Protein AF-D7KJP6-F1 (afdb_monomer_lite)

Radius of gyration: 15.61 Å; chains: 1; bounding box: 40×19×49 Å

Secondary structure (DSSP, 8-state):
-HHHHHHHHHHHH--SSSPPHHHHHHHHHHHHHHHHHHHHHHHHHHHHHT-S--HHHHHHHHHHHHHHHHHHHHHHHHHTT-HHHHHTHHHHHHHHHHHS---S--TT-SS-THHHHHHHHHHHHHHHHHHHHHH--

Structure (mmCIF, N/CA/C/O backbone):
data_AF-D7KJP6-F1
#
_entry.id   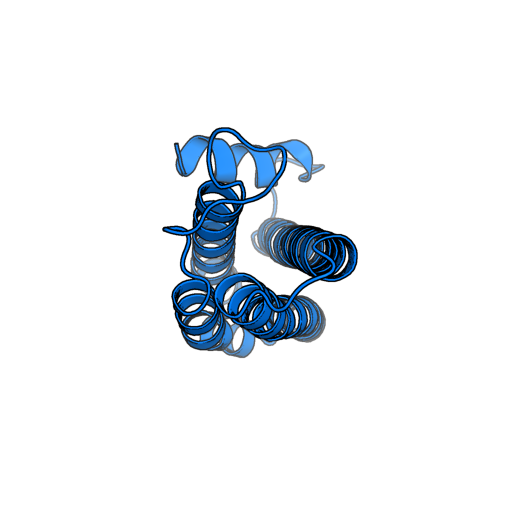AF-D7KJP6-F1
#
loop_
_atom_site.group_PDB
_atom_site.id
_atom_site.type_symbol
_atom_site.label_atom_id
_atom_site.label_alt_id
_atom_site.label_comp_id
_atom_site.label_asym_id
_atom_site.label_entity_id
_atom_site.label_seq_id
_atom_site.pdbx_PDB_ins_code
_atom_site.Cartn_x
_atom_site.Cartn_y
_atom_site.Cartn_z
_atom_site.occupancy
_atom_site.B_iso_or_equiv
_atom_site.auth_seq_id
_atom_site.auth_comp_id
_atom_site.auth_asym_id
_atom_site.auth_atom_id
_atom_site.pdbx_PDB_model_num
ATOM 1 N N . THR A 1 1 ? 12.671 -6.652 10.500 1.00 87.50 1 THR A N 1
ATOM 2 C CA . THR A 1 1 ? 11.625 -7.679 10.671 1.00 87.50 1 THR A CA 1
ATOM 3 C C . THR A 1 1 ? 10.270 -7.017 10.570 1.00 87.50 1 THR A C 1
ATOM 5 O O . THR A 1 1 ? 10.171 -5.814 10.808 1.00 87.50 1 THR A O 1
ATOM 8 N N . ASP A 1 2 ? 9.241 -7.780 10.229 1.00 94.56 2 ASP A N 1
ATOM 9 C CA . ASP A 1 2 ? 7.866 -7.291 10.074 1.00 94.56 2 ASP A CA 1
ATOM 10 C C . ASP A 1 2 ? 7.329 -6.700 11.382 1.00 94.56 2 ASP A C 1
ATOM 12 O O . ASP A 1 2 ? 6.766 -5.609 11.387 1.00 94.56 2 ASP A O 1
ATOM 16 N N . THR A 1 3 ? 7.631 -7.350 12.510 1.00 93.12 3 THR A N 1
ATOM 17 C CA . THR A 1 3 ? 7.287 -6.876 13.858 1.00 93.12 3 THR A CA 1
ATOM 18 C C . THR A 1 3 ? 7.875 -5.503 14.167 1.00 93.12 3 THR A C 1
ATOM 20 O O . THR A 1 3 ? 7.148 -4.614 14.594 1.00 93.12 3 THR A O 1
ATOM 23 N N . LYS A 1 4 ? 9.166 -5.283 13.881 1.00 94.06 4 LYS A N 1
ATOM 24 C CA . LYS A 1 4 ? 9.816 -3.977 14.085 1.00 94.06 4 LYS A CA 1
ATOM 25 C C . LYS A 1 4 ? 9.167 -2.880 13.239 1.00 94.06 4 LYS A C 1
ATOM 27 O O . LYS A 1 4 ? 9.011 -1.765 13.724 1.00 94.06 4 LYS A O 1
ATOM 32 N N . PHE A 1 5 ? 8.786 -3.190 11.997 1.00 95.31 5 PHE A N 1
ATOM 33 C CA . PHE A 1 5 ? 8.088 -2.236 11.135 1.00 95.31 5 PHE A CA 1
ATOM 34 C C . PHE A 1 5 ? 6.706 -1.889 11.708 1.00 95.31 5 PHE A C 1
ATOM 36 O O . PHE A 1 5 ? 6.444 -0.714 11.954 1.00 95.31 5 PHE A O 1
ATOM 43 N N . CYS A 1 6 ? 5.886 -2.894 12.026 1.00 94.38 6 CYS A N 1
ATOM 44 C CA . CYS A 1 6 ? 4.566 -2.719 12.642 1.00 94.38 6 CYS A CA 1
ATOM 45 C C . CYS A 1 6 ? 4.634 -1.888 13.935 1.00 94.38 6 CYS A C 1
ATOM 47 O O . CYS A 1 6 ? 3.955 -0.869 14.062 1.00 94.38 6 CYS A O 1
ATOM 49 N N . SER A 1 7 ? 5.530 -2.246 14.862 1.00 92.81 7 SER A N 1
ATOM 50 C CA . SER A 1 7 ? 5.731 -1.480 16.095 1.00 92.81 7 SER A CA 1
ATOM 51 C C . SER A 1 7 ? 6.144 -0.040 15.811 1.00 92.81 7 SER A C 1
ATOM 53 O O . SER A 1 7 ? 5.670 0.866 16.485 1.00 92.81 7 SER A O 1
ATOM 55 N N . SER A 1 8 ? 6.992 0.200 14.806 1.00 93.81 8 SER A N 1
ATOM 56 C CA . SER A 1 8 ? 7.400 1.561 14.452 1.00 93.81 8 SER A CA 1
ATOM 57 C C . SER A 1 8 ? 6.254 2.403 13.887 1.00 93.81 8 SER A C 1
ATOM 59 O O . SER A 1 8 ? 6.222 3.600 14.148 1.00 93.81 8 SER A O 1
ATOM 61 N N . VAL A 1 9 ? 5.314 1.794 13.158 1.00 94.25 9 VAL A N 1
ATOM 62 C CA . VAL A 1 9 ? 4.114 2.472 12.646 1.00 94.25 9 VAL A CA 1
ATOM 63 C C . VAL A 1 9 ? 3.214 2.895 13.805 1.00 94.25 9 VAL A C 1
ATOM 65 O O . VAL A 1 9 ? 2.765 4.035 13.843 1.00 94.25 9 VAL A O 1
ATOM 68 N N . LEU A 1 10 ? 2.991 2.015 14.782 1.00 92.62 10 LEU A N 1
ATOM 69 C CA . LEU A 1 10 ? 2.102 2.306 15.909 1.00 92.62 10 LEU A CA 1
ATOM 70 C C . LEU A 1 10 ? 2.743 3.252 16.933 1.00 92.62 10 LEU A C 1
ATOM 72 O O . LEU A 1 10 ? 2.177 4.292 17.251 1.00 92.62 10 LEU A O 1
ATOM 76 N N . LEU A 1 11 ? 3.944 2.935 17.424 1.00 88.88 11 LEU A N 1
ATOM 77 C CA . LEU A 1 11 ? 4.581 3.673 18.524 1.00 88.88 11 LEU A CA 1
ATOM 78 C C . LEU A 1 11 ? 4.958 5.111 18.161 1.00 88.88 11 LEU A C 1
ATOM 80 O O . LEU A 1 11 ? 5.037 5.954 19.046 1.00 88.88 11 LEU A O 1
ATOM 84 N N . LYS A 1 12 ? 5.208 5.403 16.879 1.00 87.94 12 LYS A N 1
ATOM 85 C CA . LYS A 1 12 ? 5.528 6.769 16.436 1.00 87.94 12 LYS A CA 1
ATOM 86 C C . LYS A 1 12 ? 4.303 7.671 16.321 1.00 87.94 12 LYS A C 1
ATOM 88 O O . LYS A 1 12 ? 4.470 8.884 16.312 1.00 87.94 12 LYS A O 1
ATOM 93 N N . ASN A 1 13 ? 3.114 7.090 16.169 1.00 87.44 13 ASN A N 1
ATOM 94 C CA . ASN A 1 13 ? 1.913 7.823 15.768 1.00 87.44 13 ASN A CA 1
ATOM 95 C C . ASN A 1 13 ? 0.772 7.730 16.795 1.00 87.44 13 ASN A C 1
ATOM 97 O O . ASN A 1 13 ? -0.211 8.458 16.681 1.00 87.44 13 ASN A O 1
ATOM 101 N N . LEU A 1 14 ? 0.879 6.852 17.798 1.00 90.75 14 LEU A N 1
ATOM 102 C CA . LEU A 1 14 ? -0.041 6.814 18.933 1.00 90.75 14 LEU A CA 1
ATOM 103 C C . LEU A 1 14 ? 0.382 7.836 19.993 1.00 90.75 14 LEU A C 1
ATOM 105 O O . LEU A 1 14 ? 1.490 7.777 20.519 1.00 90.75 14 LEU A O 1
ATOM 109 N N . ASN A 1 15 ? -0.533 8.745 20.331 1.00 80.25 15 ASN A N 1
ATOM 110 C CA . ASN A 1 15 ? -0.285 9.824 21.294 1.00 80.25 15 ASN A CA 1
ATOM 111 C C . ASN A 1 15 ? -0.579 9.425 22.750 1.00 80.25 15 ASN A C 1
ATOM 113 O O . ASN A 1 15 ? -0.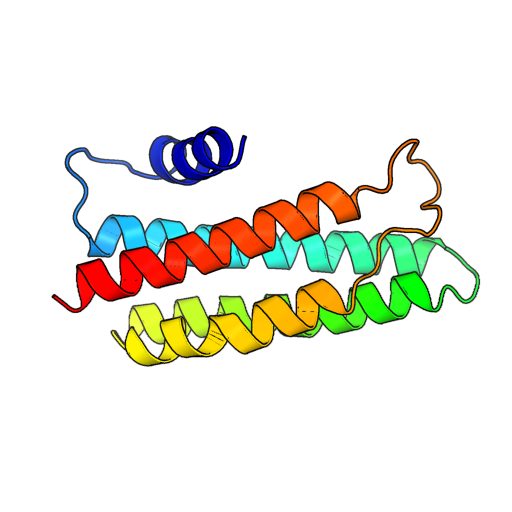187 10.134 23.674 1.00 80.25 15 ASN A O 1
ATOM 117 N N . THR A 1 16 ? -1.290 8.318 22.969 1.00 79.00 16 THR A N 1
ATOM 118 C CA . THR A 1 16 ? -1.730 7.857 24.291 1.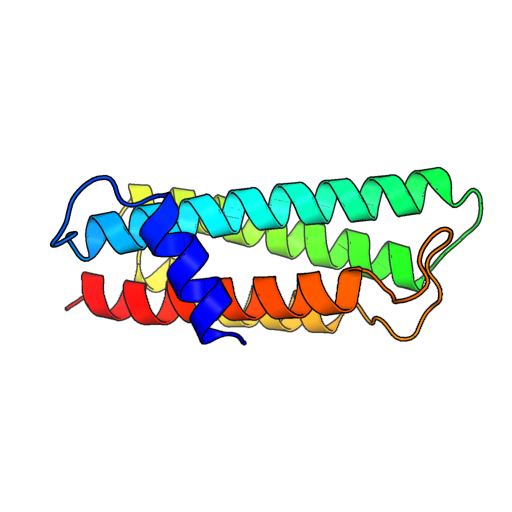00 79.00 16 THR A CA 1
ATOM 119 C C . THR A 1 16 ? -1.621 6.339 24.403 1.00 79.00 16 THR A C 1
ATOM 121 O O . THR A 1 16 ? -1.836 5.609 23.434 1.00 79.00 16 THR A O 1
ATOM 124 N N . LEU A 1 17 ? -1.281 5.856 25.602 1.00 82.69 17 LEU A N 1
ATOM 125 C CA . LEU A 1 17 ? -1.263 4.436 25.948 1.00 82.69 17 LEU A CA 1
ATOM 126 C C . LEU A 1 17 ? -2.023 4.220 27.271 1.00 82.69 17 LEU A C 1
ATOM 128 O O . LEU A 1 17 ? -1.761 4.957 28.223 1.00 82.69 17 LEU A O 1
ATOM 132 N N . PRO A 1 18 ? -2.929 3.224 27.360 1.00 84.38 18 PRO A N 1
ATOM 133 C CA . PRO A 1 18 ? -3.326 2.302 26.293 1.00 84.38 18 PRO A CA 1
ATOM 134 C C . PRO A 1 18 ? -4.189 2.997 25.226 1.00 84.38 18 PRO A C 1
ATOM 136 O O . PRO A 1 18 ? -5.089 3.769 25.544 1.00 84.38 18 PRO A O 1
ATOM 139 N N . ALA A 1 19 ? -3.904 2.719 23.954 1.00 89.25 19 ALA A N 1
ATOM 140 C CA . ALA A 1 19 ? -4.685 3.228 22.829 1.00 89.25 19 ALA A CA 1
ATOM 141 C C . ALA A 1 19 ? -5.955 2.390 22.634 1.00 89.25 19 ALA A C 1
ATOM 143 O O . ALA A 1 19 ? -5.920 1.169 22.808 1.00 89.25 19 ALA A O 1
ATOM 144 N N . SER A 1 20 ? -7.067 3.013 22.232 1.00 93.50 20 SER A N 1
ATOM 145 C CA . SER A 1 20 ? -8.265 2.250 21.869 1.00 93.50 20 SER A CA 1
ATOM 146 C C . SER A 1 20 ? -8.054 1.506 20.545 1.00 93.50 20 SER A C 1
ATOM 148 O O . SER A 1 20 ? -7.267 1.932 19.696 1.00 93.50 20 SER A O 1
ATOM 150 N N . ASN A 1 21 ? -8.813 0.430 20.302 1.00 94.19 21 ASN A N 1
ATOM 151 C CA . ASN A 1 21 ? -8.772 -0.263 19.007 1.00 94.19 21 ASN A CA 1
ATOM 152 C C . ASN A 1 21 ? -9.080 0.701 17.843 1.00 94.19 21 ASN A C 1
ATOM 154 O O . ASN A 1 21 ? -8.505 0.567 16.765 1.00 94.19 21 ASN A O 1
ATOM 158 N N . LYS A 1 22 ? -9.944 1.707 18.063 1.00 94.44 22 LYS A N 1
ATOM 159 C CA . LYS A 1 22 ? -10.247 2.749 17.070 1.00 94.44 22 LYS A CA 1
ATOM 160 C C . LYS A 1 22 ? -9.047 3.653 16.792 1.00 94.44 22 LYS A C 1
ATOM 162 O O . LYS A 1 22 ? -8.824 3.980 15.630 1.00 94.44 22 LYS A O 1
ATOM 167 N N . ASP A 1 23 ? -8.266 4.011 17.809 1.00 95.00 23 ASP A N 1
ATOM 168 C CA . ASP A 1 23 ? -7.048 4.815 17.635 1.00 95.00 23 ASP A CA 1
ATOM 169 C C . ASP A 1 23 ? -5.980 4.033 16.868 1.00 95.00 23 ASP A C 1
ATOM 171 O O . ASP A 1 23 ? -5.390 4.549 15.918 1.00 95.00 23 ASP A O 1
ATOM 175 N N . ILE A 1 24 ? -5.789 2.756 17.219 1.00 95.50 24 ILE A N 1
ATOM 176 C CA . ILE A 1 24 ? -4.883 1.846 16.503 1.00 95.50 24 ILE A CA 1
ATOM 177 C C . ILE A 1 24 ? -5.322 1.721 15.039 1.00 95.50 24 ILE A C 1
ATOM 179 O O . ILE A 1 24 ? -4.486 1.784 14.134 1.00 95.50 24 ILE A O 1
ATOM 183 N N . MET A 1 25 ? -6.628 1.592 14.787 1.00 95.62 25 MET A N 1
ATOM 184 C CA . MET A 1 25 ? -7.165 1.504 13.431 1.00 95.62 25 MET A CA 1
ATOM 185 C C . MET A 1 25 ? -6.933 2.789 12.645 1.00 95.62 25 MET A C 1
ATOM 187 O O . MET A 1 25 ? -6.467 2.720 11.513 1.00 95.62 25 MET A O 1
ATOM 191 N N . ASN A 1 26 ? -7.202 3.948 13.254 1.00 95.94 26 ASN A N 1
ATOM 192 C CA . ASN A 1 26 ? -6.998 5.256 12.639 1.00 95.94 26 ASN A CA 1
ATOM 193 C C . ASN A 1 26 ? -5.540 5.457 12.205 1.00 95.94 26 ASN A C 1
ATOM 195 O O . ASN A 1 26 ? -5.281 5.849 11.067 1.00 95.94 26 ASN A O 1
ATOM 199 N N . VAL A 1 27 ? -4.590 5.144 13.094 1.00 96.50 27 VAL A N 1
ATOM 200 C CA . VAL A 1 27 ? -3.156 5.191 12.778 1.00 96.50 27 VAL A CA 1
ATOM 201 C C . VAL A 1 27 ? -2.835 4.240 11.634 1.00 96.50 27 VAL A C 1
ATOM 203 O O . VAL A 1 27 ? -2.178 4.637 10.678 1.00 96.50 27 VAL A O 1
ATOM 206 N N . THR A 1 28 ? -3.328 3.003 11.699 1.00 96.69 28 THR A N 1
ATOM 207 C CA . THR A 1 28 ? -3.013 1.980 10.699 1.00 96.69 28 THR A CA 1
ATOM 208 C C . THR A 1 28 ? -3.477 2.391 9.298 1.00 96.69 28 THR A C 1
ATOM 210 O O . THR A 1 28 ? -2.662 2.373 8.379 1.00 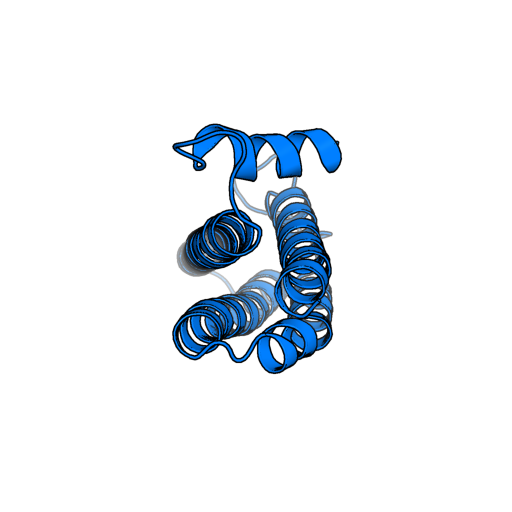96.69 28 THR A O 1
ATOM 213 N N . VAL A 1 29 ? -4.734 2.832 9.133 1.00 97.44 29 VAL A N 1
ATOM 214 C CA . VAL A 1 29 ? -5.259 3.238 7.811 1.00 97.44 29 VAL A CA 1
ATOM 215 C C . VAL A 1 29 ? -4.613 4.520 7.287 1.00 97.44 29 VAL A C 1
ATOM 217 O O . VAL A 1 29 ? -4.347 4.634 6.092 1.00 97.44 29 VAL A O 1
ATOM 220 N N . SER A 1 30 ? -4.312 5.477 8.171 1.00 97.44 30 SER A N 1
ATOM 221 C CA . SER A 1 30 ? -3.675 6.743 7.779 1.00 97.44 30 SER A CA 1
ATOM 222 C C . SER A 1 30 ? -2.234 6.519 7.318 1.00 97.44 30 SER A C 1
ATOM 224 O O . SER A 1 30 ? -1.781 7.091 6.326 1.00 97.44 30 SER A O 1
ATOM 226 N N . GLU A 1 31 ? -1.505 5.650 8.016 1.00 97.75 31 GLU A N 1
ATOM 227 C CA . GLU A 1 31 ? -0.132 5.302 7.662 1.00 97.75 31 GLU A CA 1
ATOM 228 C C . GLU A 1 31 ? -0.068 4.443 6.398 1.00 97.75 31 GLU A C 1
ATOM 230 O O . GLU A 1 31 ? 0.822 4.651 5.571 1.00 97.75 31 GLU A O 1
ATOM 235 N N . ALA A 1 32 ? -1.035 3.541 6.199 1.00 97.75 32 ALA A N 1
ATOM 236 C CA . ALA A 1 32 ? -1.187 2.782 4.964 1.00 97.75 32 ALA A CA 1
ATOM 237 C C . ALA A 1 32 ? -1.415 3.696 3.751 1.00 97.75 32 ALA A C 1
ATOM 239 O O . ALA A 1 32 ? -0.685 3.595 2.759 1.00 97.75 32 ALA A O 1
ATOM 240 N N . GLU A 1 33 ? -2.353 4.644 3.854 1.00 98.38 33 GLU A N 1
ATOM 241 C CA . GLU A 1 33 ? -2.610 5.643 2.813 1.00 98.38 33 GLU A CA 1
ATOM 242 C C . GLU A 1 33 ? -1.353 6.462 2.504 1.00 98.38 33 GLU A C 1
ATOM 244 O O . GLU A 1 33 ? -0.913 6.521 1.352 1.00 98.38 33 GLU A O 1
ATOM 249 N N . ARG A 1 34 ? -0.719 7.041 3.532 1.00 98.19 34 ARG A N 1
ATOM 250 C CA . ARG A 1 34 ? 0.495 7.851 3.366 1.00 98.19 34 ARG A CA 1
ATOM 251 C C . ARG A 1 34 ? 1.615 7.062 2.690 1.00 98.19 34 ARG A C 1
ATOM 253 O O . ARG A 1 34 ? 2.301 7.582 1.805 1.00 98.19 34 ARG A O 1
ATOM 260 N N . PHE A 1 35 ? 1.810 5.813 3.103 1.00 98.38 35 PHE A N 1
ATOM 261 C CA . PHE A 1 35 ? 2.842 4.944 2.556 1.00 98.38 35 PHE A CA 1
ATOM 262 C C . PHE A 1 35 ? 2.599 4.609 1.080 1.00 98.38 35 PHE A C 1
ATOM 264 O O . PHE A 1 35 ? 3.533 4.664 0.270 1.00 98.38 35 PHE A O 1
ATOM 271 N N . ALA A 1 36 ? 1.358 4.285 0.709 1.00 98.06 36 ALA A N 1
ATOM 272 C CA . ALA A 1 36 ? 1.024 3.999 -0.681 1.00 98.06 36 ALA A CA 1
ATOM 273 C C . ALA A 1 36 ? 1.098 5.239 -1.565 1.00 98.06 36 ALA A C 1
ATOM 275 O O . ALA A 1 36 ? 1.651 5.137 -2.656 1.00 98.06 36 ALA A O 1
ATOM 276 N N . ALA A 1 37 ? 0.654 6.403 -1.087 1.00 98.44 37 ALA A N 1
ATOM 277 C CA . ALA A 1 37 ? 0.793 7.658 -1.820 1.00 98.44 37 ALA A CA 1
ATOM 278 C C . ALA A 1 37 ? 2.270 7.975 -2.097 1.00 98.44 37 ALA A C 1
ATOM 280 O O . ALA A 1 37 ? 2.646 8.274 -3.233 1.00 98.44 37 ALA A O 1
ATOM 281 N N . ASN A 1 38 ? 3.136 7.825 -1.086 1.00 98.50 38 ASN A N 1
ATOM 282 C CA . ASN A 1 38 ? 4.578 8.005 -1.252 1.00 98.50 38 ASN A CA 1
ATOM 283 C C . ASN A 1 38 ? 5.177 7.004 -2.249 1.00 98.50 38 ASN A C 1
ATOM 285 O O . ASN A 1 38 ? 5.987 7.383 -3.093 1.00 98.50 38 ASN A O 1
ATOM 289 N N . THR A 1 39 ? 4.786 5.733 -2.160 1.00 98.31 39 THR A N 1
ATOM 290 C CA . THR A 1 39 ? 5.312 4.691 -3.047 1.00 98.31 39 THR A CA 1
ATOM 291 C C . THR A 1 39 ? 4.833 4.871 -4.486 1.00 98.31 39 THR A C 1
ATOM 293 O O . THR A 1 39 ? 5.640 4.780 -5.408 1.00 98.31 39 THR A O 1
ATOM 296 N N . TYR A 1 40 ? 3.560 5.203 -4.690 1.00 98.31 40 TYR A N 1
ATOM 297 C CA . TYR A 1 40 ? 3.008 5.504 -6.007 1.00 98.31 40 TYR A CA 1
ATOM 298 C C . TYR A 1 40 ? 3.695 6.715 -6.648 1.00 98.31 40 TYR A C 1
ATOM 300 O O . TYR A 1 40 ? 4.102 6.655 -7.810 1.00 98.31 40 TYR A O 1
ATOM 308 N N . PHE A 1 41 ? 3.903 7.788 -5.878 1.00 98.06 41 PHE A N 1
ATOM 309 C CA . PHE A 1 41 ? 4.646 8.961 -6.338 1.00 98.06 41 PHE A CA 1
ATOM 310 C C . PHE A 1 41 ? 6.096 8.617 -6.703 1.00 98.06 41 PHE A C 1
ATOM 312 O O . PHE A 1 41 ? 6.607 9.061 -7.734 1.00 98.06 41 PHE A O 1
ATOM 319 N N . PHE A 1 42 ? 6.754 7.803 -5.875 1.00 97.19 42 PHE A N 1
ATOM 320 C CA . PHE A 1 42 ? 8.118 7.341 -6.105 1.00 97.19 42 PHE A CA 1
ATOM 321 C C . PHE A 1 42 ? 8.237 6.550 -7.415 1.00 97.19 42 PHE A C 1
ATOM 323 O O . PHE A 1 42 ? 9.063 6.895 -8.258 1.00 97.19 42 PHE A O 1
ATOM 330 N N . ILE A 1 43 ? 7.381 5.546 -7.621 1.00 96.50 43 ILE A N 1
ATOM 331 C CA . ILE A 1 43 ? 7.376 4.721 -8.838 1.00 96.50 43 ILE A CA 1
ATOM 332 C C . ILE A 1 43 ? 7.072 5.573 -10.072 1.00 96.50 43 ILE A C 1
ATOM 334 O O . ILE A 1 43 ? 7.801 5.503 -11.058 1.00 96.50 43 ILE A O 1
ATOM 338 N N . SER A 1 44 ? 6.054 6.434 -9.998 1.00 95.19 44 SER A N 1
ATOM 339 C CA . SER A 1 44 ? 5.697 7.346 -11.093 1.00 95.19 44 SER A CA 1
ATOM 340 C C . SER A 1 44 ? 6.851 8.286 -11.463 1.00 95.19 44 SER A C 1
ATOM 342 O O . SER A 1 44 ? 7.069 8.589 -12.634 1.00 95.19 44 SER A O 1
ATOM 344 N N . THR A 1 45 ? 7.629 8.730 -10.472 1.00 94.81 45 THR A N 1
ATOM 345 C CA . THR A 1 45 ? 8.817 9.562 -10.702 1.00 94.81 45 THR A CA 1
ATOM 346 C C . THR A 1 45 ? 9.947 8.770 -11.354 1.00 94.81 45 THR A C 1
ATOM 348 O O . THR A 1 45 ? 10.566 9.276 -12.287 1.00 94.81 45 THR A O 1
ATOM 351 N N . LEU A 1 46 ? 10.202 7.533 -10.908 1.00 93.25 46 LEU A N 1
ATOM 352 C CA . LEU A 1 46 ? 11.178 6.653 -11.557 1.00 93.25 46 LEU A CA 1
ATOM 353 C C . LEU A 1 46 ? 10.817 6.422 -13.026 1.00 93.25 46 LEU A C 1
ATOM 355 O O . LEU A 1 46 ? 11.686 6.532 -13.885 1.00 93.25 46 LEU A O 1
ATOM 359 N N . LEU A 1 47 ? 9.542 6.143 -13.305 1.00 92.81 47 LEU A N 1
ATOM 360 C CA . LEU A 1 47 ? 9.042 5.895 -14.653 1.00 92.81 47 LEU A CA 1
ATOM 361 C C . LEU A 1 47 ? 9.241 7.114 -15.554 1.00 92.81 47 LEU A C 1
ATOM 363 O O . LEU A 1 47 ? 9.839 6.997 -16.618 1.00 92.81 47 LEU A O 1
ATOM 367 N N . ARG A 1 48 ? 8.820 8.298 -15.094 1.00 91.69 48 ARG A N 1
ATOM 368 C CA . ARG A 1 48 ? 8.997 9.553 -15.838 1.00 91.69 48 ARG A CA 1
ATOM 369 C C . ARG A 1 48 ? 10.468 9.844 -16.146 1.00 91.69 48 ARG A C 1
ATOM 371 O O . ARG A 1 48 ? 10.777 10.360 -17.213 1.00 91.69 48 ARG A O 1
ATOM 378 N N . ASN A 1 49 ? 11.366 9.534 -15.213 1.00 90.12 49 ASN A N 1
ATOM 379 C CA . ASN A 1 49 ? 12.793 9.811 -15.359 1.00 90.12 49 ASN A CA 1
ATOM 380 C C . ASN A 1 49 ? 13.535 8.759 -16.199 1.00 90.12 49 ASN A C 1
ATOM 382 O O . ASN A 1 49 ? 14.673 9.004 -16.589 1.00 90.12 49 ASN A O 1
ATOM 386 N N . ALA A 1 50 ? 12.937 7.593 -16.456 1.00 86.31 50 ALA A N 1
ATOM 387 C CA . ALA A 1 50 ? 13.605 6.508 -17.164 1.00 86.31 50 ALA A CA 1
ATOM 388 C C . ALA A 1 50 ? 13.844 6.800 -18.655 1.00 86.31 50 ALA A C 1
ATOM 390 O O . ALA A 1 50 ? 14.704 6.143 -19.238 1.00 86.31 50 ALA A O 1
ATOM 391 N N . GLY A 1 51 ? 13.116 7.757 -19.248 1.00 75.00 51 GLY A N 1
ATOM 392 C CA . GLY A 1 51 ? 13.285 8.235 -20.630 1.00 75.00 51 GLY A CA 1
ATOM 393 C C . GLY A 1 51 ? 12.838 7.257 -21.725 1.00 75.00 51 GLY A C 1
ATOM 394 O O . GLY A 1 51 ? 12.303 7.699 -22.736 1.00 75.00 51 GLY A O 1
ATOM 395 N N . ASP A 1 52 ? 12.993 5.953 -21.488 1.00 78.12 52 ASP A N 1
ATOM 396 C CA . ASP A 1 52 ? 12.610 4.860 -22.384 1.00 78.12 52 ASP A CA 1
ATOM 397 C C . ASP A 1 52 ? 11.422 4.056 -21.829 1.00 78.12 52 ASP A C 1
ATOM 399 O O . ASP A 1 52 ? 11.092 4.129 -20.641 1.00 78.12 52 ASP A O 1
ATOM 403 N N . GLU A 1 53 ? 10.840 3.194 -22.667 1.00 79.94 53 GLU A N 1
ATOM 404 C CA . GLU A 1 53 ? 9.861 2.200 -22.227 1.00 79.94 53 GLU A CA 1
ATOM 405 C C . GLU A 1 53 ? 10.460 1.246 -21.174 1.00 79.94 53 GLU A C 1
ATOM 407 O O . GLU A 1 53 ? 11.512 0.622 -21.355 1.00 79.94 53 GLU A O 1
ATOM 412 N N . ARG A 1 54 ? 9.769 1.135 -20.036 1.00 88.62 54 ARG A N 1
ATOM 413 C CA . ARG A 1 54 ? 10.110 0.244 -18.917 1.00 88.62 54 ARG A CA 1
ATOM 414 C C . ARG A 1 54 ? 8.848 -0.525 -18.510 1.00 88.62 54 ARG A C 1
ATOM 416 O O . ARG A 1 54 ? 8.174 -0.099 -17.571 1.00 88.62 54 ARG A O 1
ATOM 423 N N . PRO A 1 55 ? 8.494 -1.622 -19.204 1.00 92.56 55 PRO A N 1
ATOM 424 C CA . PRO A 1 55 ? 7.220 -2.315 -18.995 1.00 92.56 55 PRO A CA 1
ATOM 425 C C . PRO A 1 55 ? 7.027 -2.796 -17.550 1.00 92.56 55 PRO A C 1
ATOM 427 O O . PRO A 1 55 ? 5.943 -2.631 -16.998 1.00 92.56 55 PRO A O 1
ATOM 430 N N . ASP A 1 56 ? 8.079 -3.285 -16.887 1.00 94.38 56 ASP A N 1
ATOM 431 C CA . ASP A 1 56 ? 7.986 -3.719 -15.485 1.00 94.38 56 ASP A CA 1
ATOM 432 C C . ASP A 1 56 ? 7.700 -2.552 -14.527 1.00 94.38 56 ASP A C 1
ATOM 434 O O . ASP A 1 56 ? 6.911 -2.663 -13.587 1.00 94.38 56 ASP A O 1
ATOM 438 N N . LEU A 1 57 ? 8.308 -1.391 -14.788 1.00 94.06 57 LEU A N 1
ATOM 439 C CA . LEU A 1 57 ? 8.107 -0.192 -13.980 1.00 94.06 57 LEU A CA 1
ATOM 440 C C . LEU A 1 57 ? 6.733 0.443 -14.240 1.00 94.06 57 LEU A C 1
ATOM 442 O O . LEU A 1 57 ? 6.108 0.940 -13.303 1.00 94.06 57 LEU A O 1
ATOM 446 N N . GLN A 1 58 ? 6.246 0.371 -15.481 1.00 95.44 58 GLN A N 1
ATOM 447 C CA . GLN A 1 58 ? 4.881 0.735 -15.858 1.00 95.44 58 GLN A CA 1
ATOM 448 C C . GLN A 1 58 ? 3.860 -0.146 -15.124 1.00 95.44 58 GLN A C 1
ATOM 450 O O . GLN A 1 58 ? 2.963 0.378 -14.465 1.00 95.44 58 GLN A O 1
ATOM 455 N N . ALA A 1 59 ? 4.045 -1.470 -15.140 1.00 96.69 59 ALA A N 1
ATOM 456 C CA . ALA A 1 59 ? 3.192 -2.405 -14.408 1.00 96.69 59 ALA A CA 1
ATOM 457 C C . ALA A 1 59 ? 3.195 -2.114 -12.897 1.00 96.69 59 ALA A C 1
ATOM 459 O O . ALA A 1 59 ? 2.145 -2.125 -12.252 1.00 96.69 59 ALA A O 1
ATOM 460 N N . CYS A 1 60 ? 4.355 -1.775 -12.326 1.00 97.62 60 CYS A N 1
ATOM 461 C CA . CYS A 1 60 ? 4.450 -1.310 -10.944 1.00 97.62 60 CYS A CA 1
ATOM 462 C C . CYS A 1 60 ? 3.687 0.001 -10.693 1.00 97.62 60 CYS A C 1
ATOM 464 O O . CYS A 1 60 ? 3.055 0.138 -9.644 1.00 97.62 60 CYS A O 1
ATOM 466 N N . ALA A 1 61 ? 3.730 0.965 -11.617 1.00 96.56 61 ALA A N 1
ATOM 467 C CA . ALA A 1 61 ? 3.017 2.235 -11.479 1.00 96.56 61 ALA A CA 1
ATOM 468 C C . ALA A 1 61 ? 1.498 2.015 -11.465 1.00 96.56 61 ALA A C 1
ATOM 470 O O . ALA A 1 61 ? 0.806 2.515 -10.577 1.00 96.56 61 ALA A O 1
ATOM 471 N N . GLU A 1 62 ? 0.993 1.203 -12.393 1.00 97.69 62 GLU A N 1
ATOM 472 C CA . GLU A 1 62 ? -0.421 0.827 -12.483 1.00 97.69 62 GLU A CA 1
ATOM 473 C C . GLU A 1 62 ? -0.880 0.044 -11.248 1.00 97.69 62 GLU A C 1
ATOM 475 O O . GLU A 1 62 ? -1.907 0.361 -10.642 1.00 97.69 62 GLU A O 1
ATOM 480 N N . ALA A 1 63 ? -0.078 -0.927 -10.808 1.00 98.31 63 ALA A N 1
ATOM 481 C CA . ALA A 1 63 ? -0.319 -1.668 -9.579 1.00 98.31 63 ALA A CA 1
ATOM 482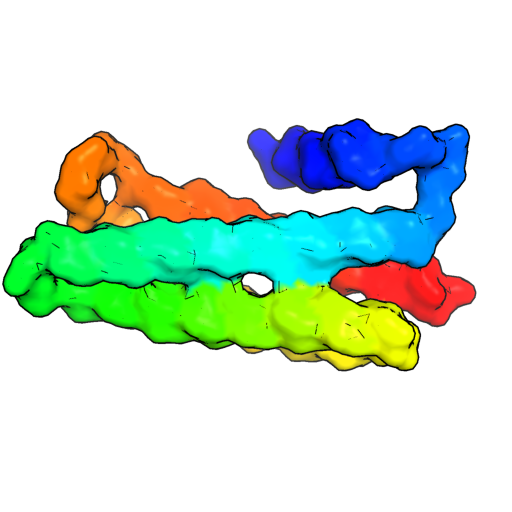 C C . ALA A 1 63 ? -0.433 -0.736 -8.365 1.00 98.31 63 ALA A C 1
ATOM 484 O O . ALA A 1 63 ? -1.395 -0.818 -7.599 1.00 98.31 63 ALA A O 1
ATOM 485 N N . TYR A 1 64 ? 0.508 0.194 -8.190 1.00 98.44 64 TYR A N 1
ATOM 486 C CA . TYR A 1 64 ? 0.478 1.106 -7.050 1.00 98.44 64 TYR A CA 1
ATOM 487 C C . TYR A 1 64 ? -0.571 2.211 -7.162 1.00 98.44 64 TYR A C 1
ATOM 489 O O . TYR A 1 64 ? -0.996 2.718 -6.125 1.00 98.44 64 TYR A O 1
ATOM 497 N N . ALA A 1 65 ? -1.079 2.524 -8.356 1.00 98.38 65 ALA A N 1
ATOM 498 C CA . ALA A 1 65 ? -2.288 3.333 -8.496 1.00 98.38 65 ALA A CA 1
ATOM 499 C C . ALA A 1 65 ? -3.499 2.620 -7.863 1.00 98.38 65 ALA A C 1
ATOM 501 O O . ALA A 1 65 ? -4.276 3.235 -7.124 1.00 98.38 65 ALA A O 1
ATOM 502 N N . ILE A 1 66 ? -3.622 1.303 -8.077 1.00 98.38 66 ILE A N 1
ATOM 503 C CA . ILE A 1 66 ? -4.665 0.466 -7.463 1.00 98.38 66 ILE A CA 1
ATOM 504 C C . ILE A 1 66 ? -4.490 0.407 -5.941 1.00 98.38 66 ILE A C 1
ATOM 506 O O . ILE A 1 66 ? -5.474 0.578 -5.216 1.00 98.38 66 ILE A O 1
ATOM 510 N N . VAL A 1 67 ? -3.262 0.184 -5.455 1.00 98.44 67 VAL A N 1
ATOM 511 C CA . VAL A 1 67 ? -2.948 0.154 -4.013 1.00 98.44 67 VAL A CA 1
ATOM 512 C C . VAL A 1 67 ? -3.277 1.494 -3.356 1.00 98.44 67 VAL A C 1
ATOM 514 O O . VAL A 1 67 ? -3.976 1.523 -2.345 1.00 98.44 67 VAL A O 1
ATOM 517 N N . ASN A 1 68 ? -2.829 2.602 -3.948 1.00 98.44 68 ASN A N 1
ATOM 518 C CA . ASN A 1 68 ? -3.076 3.945 -3.433 1.00 98.44 68 ASN A CA 1
ATOM 519 C C . ASN A 1 68 ? -4.580 4.236 -3.334 1.00 98.44 68 ASN A C 1
ATOM 521 O O . ASN A 1 68 ? -5.076 4.615 -2.276 1.00 98.44 68 ASN A O 1
ATOM 525 N N . SER A 1 69 ? -5.334 3.947 -4.399 1.00 98.19 69 SER A N 1
ATOM 526 C CA . SER A 1 69 ? -6.794 4.076 -4.385 1.00 98.19 69 SER A CA 1
ATOM 527 C C . SER A 1 69 ? -7.453 3.191 -3.318 1.00 98.19 69 SER A C 1
ATOM 529 O O . SER A 1 69 ? -8.420 3.603 -2.675 1.00 98.19 69 SER A O 1
ATOM 531 N N . ALA A 1 70 ? -6.955 1.971 -3.101 1.00 98.06 70 ALA A N 1
ATOM 532 C CA . ALA A 1 70 ? -7.498 1.068 -2.093 1.00 98.06 70 ALA A CA 1
ATOM 533 C C . ALA A 1 70 ? -7.321 1.611 -0.666 1.00 98.06 70 ALA A C 1
ATOM 535 O O . ALA A 1 70 ? -8.293 1.603 0.088 1.00 98.06 70 ALA A O 1
ATOM 536 N N . PHE A 1 71 ? -6.148 2.139 -0.308 1.00 98.12 71 PHE A N 1
ATOM 537 C CA . PHE A 1 71 ? -5.942 2.706 1.029 1.00 98.12 71 PHE A CA 1
ATOM 538 C C . PHE A 1 71 ? -6.637 4.054 1.237 1.00 98.12 71 PHE A C 1
ATOM 540 O O . PHE A 1 71 ? -7.203 4.273 2.306 1.00 98.12 71 PHE A O 1
ATOM 547 N N . THR A 1 72 ? -6.744 4.908 0.215 1.00 98.19 72 THR A N 1
ATOM 548 C CA . THR A 1 72 ? -7.617 6.094 0.305 1.00 98.19 72 THR A CA 1
ATOM 549 C C . THR A 1 72 ? -9.076 5.697 0.573 1.00 98.19 72 THR A C 1
ATOM 551 O O . THR A 1 72 ? -9.765 6.307 1.396 1.00 98.19 72 THR A O 1
ATOM 554 N N . ASN A 1 73 ? -9.557 4.613 -0.047 1.00 97.56 73 ASN A N 1
ATOM 555 C CA . ASN A 1 73 ? -10.876 4.064 0.274 1.00 97.56 73 ASN A CA 1
ATOM 556 C C . ASN A 1 73 ? -10.944 3.500 1.702 1.00 97.56 73 ASN A C 1
ATOM 558 O O . ASN A 1 73 ? -11.968 3.678 2.359 1.00 97.56 73 ASN A O 1
ATOM 562 N N . ALA A 1 74 ? -9.880 2.868 2.207 1.00 97.38 74 ALA A N 1
ATOM 563 C CA . ALA A 1 74 ? -9.814 2.360 3.579 1.00 97.38 74 ALA A CA 1
ATOM 564 C C . ALA A 1 74 ? -10.024 3.473 4.613 1.00 97.38 74 ALA A C 1
ATOM 566 O O . ALA A 1 74 ? -10.828 3.316 5.533 1.00 97.38 74 ALA A O 1
ATOM 567 N N . VAL A 1 75 ? -9.391 4.632 4.411 1.00 98.00 75 VAL A N 1
ATOM 568 C CA . VAL A 1 75 ? -9.585 5.826 5.249 1.00 98.00 75 VAL A CA 1
ATOM 569 C C . VAL A 1 75 ? -11.036 6.313 5.195 1.00 98.00 75 VAL A C 1
ATOM 571 O O . VAL A 1 75 ? -11.634 6.618 6.230 1.00 98.00 75 VAL A O 1
ATOM 574 N N . SER A 1 76 ? -11.643 6.347 4.006 1.00 97.88 76 SER A N 1
ATOM 575 C CA . SER A 1 76 ? -13.061 6.700 3.850 1.00 97.88 76 SER A CA 1
ATOM 576 C C . SER A 1 76 ? -13.991 5.711 4.564 1.00 97.88 76 SER A C 1
ATOM 578 O O . SER A 1 76 ? -14.931 6.120 5.250 1.00 97.88 76 SER A O 1
ATOM 580 N N . PHE A 1 77 ? -13.718 4.408 4.461 1.00 97.06 77 PHE A N 1
ATOM 581 C CA . PHE A 1 77 ? -14.473 3.365 5.154 1.00 97.06 77 PHE A CA 1
ATOM 582 C C . PHE A 1 77 ? -14.309 3.446 6.669 1.00 97.06 77 PHE A C 1
ATOM 584 O O . PHE A 1 77 ? -15.295 3.282 7.382 1.00 97.06 77 PHE A O 1
ATOM 591 N N . PHE A 1 78 ? -13.109 3.754 7.164 1.00 96.62 78 PHE A N 1
ATOM 592 C CA . PHE A 1 78 ? -12.853 3.950 8.588 1.00 96.62 78 PHE A CA 1
ATOM 593 C C . PHE A 1 78 ? -13.717 5.080 9.159 1.00 96.62 78 PHE A C 1
ATOM 595 O O . PHE A 1 78 ? -14.406 4.875 10.158 1.00 96.62 78 PHE A O 1
ATOM 602 N N . LYS A 1 79 ? -13.764 6.236 8.479 1.00 96.62 79 LYS A N 1
ATOM 603 C CA . LYS A 1 79 ? -14.596 7.388 8.880 1.00 96.62 79 LYS A CA 1
ATOM 604 C C . LYS A 1 79 ? -16.092 7.056 8.944 1.00 96.62 79 LYS A C 1
ATOM 606 O O . LYS A 1 79 ? -16.817 7.662 9.723 1.00 96.62 79 LYS A O 1
ATOM 611 N N . GLN A 1 80 ? -16.542 6.087 8.148 1.00 96.75 80 GLN A N 1
ATOM 612 C CA . GLN A 1 80 ? -17.928 5.604 8.099 1.00 96.75 80 GLN A CA 1
ATOM 613 C C . GLN A 1 80 ? -18.174 4.365 8.980 1.00 96.75 80 GLN A C 1
ATOM 615 O O . GLN A 1 80 ? -19.256 3.786 8.926 1.00 96.75 80 GLN A O 1
ATOM 620 N N . ALA A 1 81 ? -17.176 3.925 9.756 1.00 95.00 81 ALA A N 1
ATOM 621 C CA . ALA A 1 81 ? -17.200 2.686 10.539 1.00 95.00 81 ALA A CA 1
ATOM 622 C C . ALA A 1 81 ? -17.492 1.408 9.714 1.00 95.00 81 ALA A C 1
ATOM 624 O O . ALA A 1 81 ? -17.987 0.408 10.229 1.00 95.00 81 ALA A O 1
ATOM 625 N N . TYR A 1 82 ? -17.153 1.402 8.421 1.00 95.56 82 TYR A N 1
ATOM 626 C CA . TYR A 1 82 ? -17.307 0.253 7.522 1.00 95.56 82 TYR A CA 1
ATOM 627 C C . TYR A 1 82 ? -16.086 -0.679 7.558 1.00 95.56 82 TYR A C 1
ATOM 629 O O . TYR A 1 82 ? -15.455 -0.945 6.533 1.00 95.56 82 TYR A O 1
ATOM 637 N N . TYR A 1 83 ? -15.753 -1.211 8.736 1.00 93.62 83 TYR A N 1
ATOM 638 C CA . TYR A 1 83 ? -14.564 -2.055 8.941 1.00 93.62 83 TYR A CA 1
ATOM 639 C C . TYR A 1 83 ? -14.570 -3.327 8.078 1.00 93.62 83 TYR A C 1
ATOM 641 O O . TYR A 1 83 ? -13.539 -3.740 7.551 1.00 93.62 83 TYR A O 1
ATOM 649 N N . ASN A 1 84 ? -15.747 -3.901 7.816 1.00 92.50 84 ASN A N 1
ATOM 650 C CA . ASN A 1 84 ? -15.892 -5.043 6.911 1.00 92.50 84 ASN A CA 1
ATOM 651 C C . ASN A 1 84 ? -15.486 -4.729 5.457 1.00 92.50 84 ASN A C 1
ATOM 653 O O . ASN A 1 84 ? -15.062 -5.629 4.733 1.00 92.50 84 ASN A O 1
ATOM 657 N N . LYS A 1 85 ? -15.618 -3.474 5.006 1.00 94.12 85 LYS A N 1
ATOM 658 C CA . LYS A 1 85 ? -15.163 -3.041 3.679 1.00 94.12 85 LYS A CA 1
ATOM 659 C C . LYS A 1 85 ? -13.647 -2.877 3.641 1.00 94.12 85 LYS A C 1
ATOM 661 O O . LYS A 1 85 ? -13.066 -3.167 2.603 1.00 94.12 85 LYS A O 1
ATOM 666 N N . ILE A 1 86 ? -13.022 -2.496 4.757 1.00 94.25 86 ILE A N 1
ATOM 667 C CA . ILE A 1 86 ? -11.559 -2.419 4.882 1.00 94.25 86 ILE A CA 1
ATOM 668 C C . ILE A 1 86 ? -10.953 -3.817 4.752 1.00 94.25 86 ILE A C 1
ATOM 670 O O . ILE A 1 86 ? -10.102 -4.030 3.901 1.00 94.25 86 ILE A O 1
ATOM 674 N N . VAL A 1 87 ? -11.489 -4.817 5.459 1.00 92.31 87 VAL A N 1
ATOM 675 C CA . VAL A 1 87 ? -11.044 -6.220 5.315 1.00 92.31 87 VAL A CA 1
ATOM 676 C C . VAL A 1 87 ? -11.094 -6.699 3.855 1.00 92.31 87 VAL A C 1
ATOM 678 O O . VAL A 1 87 ? -10.205 -7.409 3.392 1.00 92.31 87 VAL A O 1
ATOM 681 N N . LYS A 1 88 ? -12.106 -6.279 3.086 1.00 91.25 88 LYS A N 1
ATOM 682 C CA . LYS A 1 88 ? -12.267 -6.682 1.679 1.00 91.25 88 LYS A CA 1
ATOM 683 C C . LYS A 1 88 ? -11.211 -6.099 0.735 1.00 91.25 88 LYS A C 1
ATOM 685 O O . LYS A 1 88 ? -11.063 -6.630 -0.368 1.00 91.25 88 LYS A O 1
ATOM 690 N N . ILE A 1 89 ? -10.479 -5.050 1.120 1.00 91.69 89 ILE A N 1
ATOM 691 C CA . ILE A 1 89 ? -9.438 -4.483 0.249 1.00 91.69 89 ILE A CA 1
ATOM 692 C C . ILE A 1 89 ? -8.166 -5.338 0.234 1.00 91.69 89 ILE A C 1
ATOM 694 O O . ILE A 1 89 ? -7.415 -5.246 -0.733 1.00 91.69 89 ILE A O 1
ATOM 698 N N . GLU A 1 90 ? -7.952 -6.201 1.239 1.00 90.62 90 GLU A N 1
ATOM 699 C CA . GLU A 1 90 ? -6.753 -7.044 1.380 1.00 90.62 90 GLU A CA 1
ATOM 700 C C . GLU A 1 90 ? -6.430 -7.781 0.085 1.00 90.62 90 GLU A C 1
ATOM 702 O O . GLU A 1 90 ? -5.330 -7.652 -0.447 1.00 90.62 90 GLU A O 1
ATOM 707 N N . LYS A 1 91 ? -7.398 -8.537 -0.448 1.00 89.50 91 LYS A N 1
ATOM 708 C CA . LYS A 1 91 ? -7.183 -9.335 -1.658 1.00 89.50 91 LYS A CA 1
ATOM 709 C C . LYS A 1 91 ? -6.778 -8.447 -2.834 1.00 89.50 91 LYS A C 1
ATOM 711 O O . LYS A 1 91 ? -5.853 -8.784 -3.561 1.00 89.50 91 LYS A O 1
ATOM 716 N N . LYS A 1 92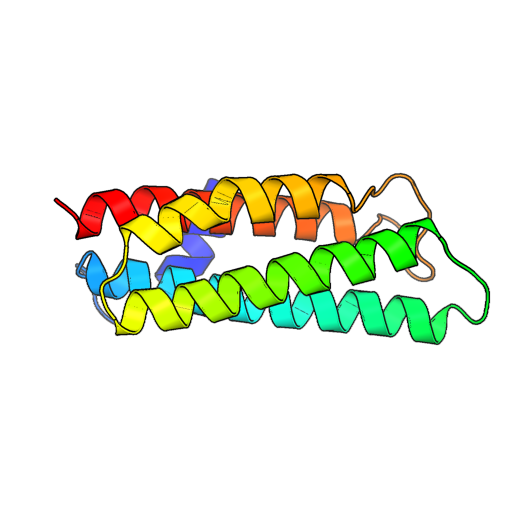 ? -7.441 -7.296 -2.989 1.00 93.00 92 LYS A N 1
ATOM 717 C CA . LYS A 1 92 ? -7.162 -6.335 -4.061 1.00 93.00 92 LYS A CA 1
ATOM 718 C C . LYS A 1 92 ? -5.749 -5.759 -3.943 1.00 93.00 92 LYS A C 1
ATOM 720 O O . LYS A 1 92 ? -5.041 -5.719 -4.944 1.00 93.00 92 LYS A O 1
ATOM 725 N N . VAL A 1 93 ? -5.337 -5.340 -2.745 1.00 96.25 93 VAL A N 1
ATOM 726 C CA . VAL A 1 93 ? -3.998 -4.779 -2.516 1.00 96.25 93 VAL A CA 1
ATOM 727 C C . VAL A 1 93 ? -2.928 -5.850 -2.693 1.00 96.25 93 VAL A C 1
ATOM 729 O O . VAL A 1 93 ? -1.973 -5.619 -3.424 1.00 96.25 93 VAL A O 1
ATOM 732 N N . SER A 1 94 ? -3.100 -7.032 -2.101 1.00 93.75 94 SER A N 1
ATOM 733 C CA . SER A 1 94 ? -2.143 -8.138 -2.224 1.00 93.75 94 SER A CA 1
ATOM 734 C C . SER A 1 94 ? -1.926 -8.545 -3.683 1.00 93.75 94 SER A C 1
ATOM 736 O O . SER A 1 94 ? -0.782 -8.619 -4.125 1.00 93.75 94 SER A O 1
ATOM 738 N N . THR A 1 95 ? -3.007 -8.716 -4.457 1.00 95.12 95 THR A N 1
ATOM 739 C CA . THR A 1 95 ? -2.914 -9.010 -5.896 1.00 95.12 95 THR A CA 1
ATOM 740 C C . THR A 1 95 ? -2.229 -7.884 -6.668 1.00 95.12 95 THR A C 1
ATOM 742 O O . THR A 1 95 ? -1.391 -8.169 -7.515 1.00 95.12 95 THR A O 1
ATOM 745 N N . ALA A 1 96 ? -2.538 -6.618 -6.373 1.00 96.81 96 ALA A N 1
ATOM 746 C CA . ALA A 1 96 ? -1.876 -5.492 -7.027 1.00 96.81 96 ALA A CA 1
ATOM 747 C C . ALA A 1 96 ? -0.369 -5.462 -6.720 1.00 96.81 96 ALA A C 1
ATOM 749 O O . ALA A 1 96 ? 0.440 -5.334 -7.631 1.00 96.81 96 ALA A O 1
ATOM 750 N N . VAL A 1 97 ? 0.035 -5.661 -5.463 1.00 96.81 97 VAL A N 1
ATOM 751 C CA . VAL A 1 97 ? 1.459 -5.715 -5.091 1.00 96.81 97 VAL A CA 1
ATOM 752 C C . VAL A 1 97 ? 2.187 -6.852 -5.817 1.00 96.81 97 VAL A C 1
ATOM 754 O O . VAL A 1 97 ? 3.327 -6.667 -6.229 1.00 96.81 97 VAL A O 1
ATOM 757 N N . ASP A 1 98 ? 1.540 -8.001 -6.027 1.00 95.62 98 ASP A N 1
ATOM 758 C CA . ASP A 1 98 ? 2.140 -9.138 -6.740 1.00 95.62 98 ASP A CA 1
ATOM 759 C C . ASP A 1 98 ? 2.346 -8.894 -8.246 1.00 95.62 98 ASP A C 1
ATOM 761 O O . ASP A 1 98 ? 3.168 -9.587 -8.858 1.00 95.62 98 ASP A O 1
ATOM 765 N N . ILE A 1 99 ? 1.639 -7.923 -8.841 1.00 96.81 99 ILE A N 1
ATOM 766 C CA . ILE A 1 99 ? 1.871 -7.460 -10.221 1.00 96.81 99 ILE A CA 1
ATOM 767 C C . ILE A 1 99 ? 3.193 -6.697 -10.310 1.00 96.81 99 ILE A C 1
ATOM 769 O O . ILE A 1 99 ? 3.925 -6.857 -11.284 1.00 96.81 99 ILE A O 1
ATOM 773 N N . CYS A 1 100 ? 3.532 -5.910 -9.286 1.00 96.94 100 CYS A N 1
ATOM 774 C CA . CYS A 1 100 ? 4.782 -5.162 -9.252 1.00 96.94 100 CYS A CA 1
ATOM 775 C C . CYS A 1 100 ? 5.965 -6.092 -8.947 1.00 96.94 100 CYS A C 1
ATOM 777 O O . CYS A 1 100 ? 6.393 -6.231 -7.798 1.00 96.94 100 CYS A O 1
ATOM 779 N N . LYS A 1 101 ? 6.481 -6.756 -9.986 1.00 95.38 101 LYS A N 1
ATOM 780 C CA . LYS A 1 101 ? 7.698 -7.572 -9.903 1.00 95.38 101 LYS A CA 1
ATOM 781 C C . LYS A 1 101 ? 8.906 -6.705 -9.559 1.00 95.38 101 LYS A C 1
ATOM 783 O O . LYS A 1 101 ? 8.868 -5.487 -9.674 1.00 95.38 101 LYS A O 1
ATOM 788 N N . THR A 1 102 ? 9.965 -7.320 -9.048 1.00 94.88 102 THR A N 1
ATOM 789 C CA . THR A 1 102 ? 11.135 -6.592 -8.518 1.00 94.88 102 THR A CA 1
ATOM 790 C C . THR A 1 102 ? 12.462 -7.209 -8.953 1.00 94.88 102 THR A C 1
ATOM 792 O O . THR A 1 102 ? 13.501 -6.920 -8.366 1.00 94.88 102 THR A O 1
ATOM 795 N N . ASP A 1 103 ? 12.417 -8.085 -9.951 1.00 93.50 103 ASP A N 1
ATOM 796 C CA . ASP A 1 103 ? 13.539 -8.778 -10.586 1.00 93.50 103 ASP A CA 1
ATOM 797 C C . ASP A 1 103 ? 14.212 -7.951 -11.696 1.00 93.50 103 ASP A C 1
ATOM 799 O O . ASP A 1 103 ? 15.196 -8.389 -12.288 1.00 93.50 103 ASP A O 1
ATOM 803 N N . PHE A 1 104 ? 13.752 -6.718 -11.918 1.00 91.94 104 PHE A N 1
ATOM 804 C CA . PHE A 1 104 ? 14.359 -5.764 -12.842 1.00 91.94 104 PHE A CA 1
ATOM 805 C C . PHE A 1 104 ? 15.281 -4.748 -12.146 1.00 91.94 104 PHE A C 1
ATOM 807 O O . PHE A 1 104 ? 15.152 -4.445 -10.951 1.00 91.94 104 PHE A O 1
ATOM 814 N N . TYR A 1 105 ? 16.206 -4.181 -12.925 1.00 90.75 105 TYR A N 1
ATOM 815 C CA . TYR A 1 105 ? 17.130 -3.137 -12.482 1.00 90.75 105 TYR A CA 1
ATOM 816 C C . TYR A 1 105 ? 16.452 -1.763 -12.400 1.00 90.75 105 TYR A C 1
ATOM 818 O O . TYR A 1 105 ? 15.795 -1.325 -13.344 1.00 90.75 105 TYR A O 1
ATOM 826 N N . VAL A 1 106 ? 16.682 -1.044 -11.298 1.00 90.75 106 VAL A N 1
ATOM 827 C CA . VAL A 1 106 ? 16.232 0.344 -11.125 1.00 90.75 106 VAL A CA 1
ATOM 828 C C . VAL A 1 106 ? 17.450 1.275 -11.141 1.00 90.75 106 VAL A C 1
ATOM 830 O O . VAL A 1 106 ? 18.288 1.175 -10.238 1.00 90.75 106 VAL A O 1
ATOM 833 N N . PRO A 1 107 ? 17.553 2.202 -12.114 1.00 86.50 107 PRO A N 1
ATOM 834 C CA . PRO A 1 107 ? 18.656 3.156 -12.192 1.00 86.50 107 PRO A CA 1
ATOM 835 C C . PRO A 1 107 ? 18.893 3.911 -10.881 1.00 86.50 107 PRO A C 1
ATOM 837 O O . PRO A 1 107 ? 17.959 4.417 -10.262 1.00 86.50 107 PRO A O 1
ATOM 840 N N . GLY A 1 108 ? 20.157 3.984 -10.459 1.00 88.38 108 GLY A N 1
ATOM 841 C CA . GLY A 1 108 ? 20.564 4.659 -9.220 1.00 88.38 108 GLY A CA 1
ATOM 842 C C . GLY A 1 108 ? 20.452 3.812 -7.946 1.00 88.38 108 GLY A C 1
ATOM 843 O O . GLY A 1 108 ? 20.855 4.276 -6.881 1.00 88.38 108 GLY A O 1
ATOM 844 N N . TYR A 1 109 ? 19.976 2.565 -8.034 1.00 92.06 109 TYR A N 1
ATOM 845 C CA . TYR A 1 109 ? 19.837 1.674 -6.882 1.00 92.06 109 TYR A CA 1
ATOM 846 C C . TYR A 1 109 ? 20.632 0.378 -7.059 1.00 92.06 109 TYR A C 1
ATOM 848 O O . TYR A 1 109 ? 20.567 -0.278 -8.094 1.00 92.06 109 TYR A O 1
ATOM 856 N N . LYS A 1 110 ? 21.365 -0.023 -6.010 1.00 93.38 110 LYS A N 1
ATOM 857 C CA . LYS A 1 110 ? 22.055 -1.328 -5.962 1.00 93.38 110 LYS A CA 1
ATOM 858 C C . LYS A 1 110 ? 21.085 -2.495 -5.767 1.00 93.38 110 LYS A C 1
ATOM 860 O O . LYS A 1 110 ? 21.336 -3.591 -6.246 1.00 93.38 110 LYS A O 1
ATOM 865 N N . ILE A 1 111 ? 20.005 -2.254 -5.026 1.00 95.06 111 ILE A N 1
ATOM 866 C CA . ILE A 1 111 ? 18.931 -3.209 -4.744 1.00 95.06 111 ILE A CA 1
ATOM 867 C C . ILE A 1 111 ? 17.633 -2.528 -5.147 1.00 95.06 111 ILE A C 1
ATOM 869 O O . ILE A 1 111 ? 17.432 -1.368 -4.787 1.00 95.06 111 ILE A O 1
ATOM 873 N N . ASN A 1 112 ? 16.761 -3.238 -5.866 1.00 95.62 112 ASN A N 1
ATOM 874 C CA . ASN A 1 112 ? 15.483 -2.687 -6.297 1.00 95.62 112 ASN A CA 1
ATOM 875 C C . ASN A 1 112 ? 14.678 -2.202 -5.065 1.00 95.62 112 ASN A C 1
ATOM 877 O O . ASN A 1 112 ? 14.291 -3.017 -4.220 1.00 95.62 112 ASN A O 1
ATOM 881 N N . PRO A 1 113 ? 14.415 -0.887 -4.933 1.00 96.44 113 PRO A N 1
ATOM 882 C CA . PRO A 1 113 ? 13.754 -0.321 -3.757 1.00 96.44 113 PRO A CA 1
ATOM 883 C C . PRO A 1 113 ? 12.302 -0.794 -3.601 1.00 96.44 113 PRO A C 1
ATOM 885 O O . PRO A 1 113 ? 11.728 -0.669 -2.518 1.00 96.44 113 PRO A O 1
ATOM 888 N N . LEU A 1 114 ? 11.702 -1.351 -4.656 1.00 97.06 114 LEU A N 1
ATOM 889 C CA . LEU A 1 114 ? 10.336 -1.866 -4.636 1.00 97.06 114 LEU A CA 1
ATOM 890 C C . LEU A 1 114 ? 10.216 -3.173 -3.848 1.00 97.06 114 LEU A C 1
ATOM 892 O O . LEU A 1 114 ? 9.137 -3.456 -3.340 1.00 97.06 114 LEU A O 1
ATOM 896 N N . VAL A 1 115 ? 11.314 -3.915 -3.642 1.00 97.19 115 VAL A N 1
ATOM 897 C CA . VAL A 1 115 ? 11.329 -5.127 -2.797 1.00 97.19 115 VAL A CA 1
ATOM 898 C C . VAL A 1 115 ? 10.820 -4.806 -1.394 1.00 97.19 115 VAL A C 1
ATOM 900 O O . VAL A 1 115 ? 9.874 -5.419 -0.894 1.00 97.19 115 VAL A O 1
ATOM 903 N N . GLU A 1 116 ? 11.431 -3.807 -0.760 1.00 97.12 116 GLU A N 1
ATOM 904 C CA . GLU A 1 116 ? 11.094 -3.435 0.610 1.00 97.12 116 GLU A CA 1
ATOM 905 C C . GLU A 1 116 ? 9.736 -2.734 0.683 1.00 97.12 116 GLU A C 1
ATOM 907 O O . GLU A 1 116 ? 8.968 -2.973 1.615 1.00 97.12 116 GLU A O 1
ATOM 912 N N . ARG A 1 117 ? 9.393 -1.921 -0.324 1.00 97.75 117 ARG A N 1
ATOM 913 C CA . ARG A 1 117 ? 8.092 -1.243 -0.371 1.00 97.75 117 ARG A CA 1
ATOM 914 C C . ARG A 1 117 ? 6.935 -2.232 -0.525 1.00 97.75 117 ARG A C 1
ATOM 916 O O . ARG A 1 117 ? 5.978 -2.148 0.238 1.00 97.75 117 ARG A O 1
ATOM 923 N N . ASN A 1 118 ? 7.075 -3.234 -1.394 1.00 97.88 118 ASN A N 1
ATOM 924 C CA . ASN A 1 118 ? 6.101 -4.316 -1.546 1.00 97.88 118 ASN A CA 1
ATOM 925 C C . ASN A 1 118 ? 5.915 -5.098 -0.239 1.00 97.88 118 ASN A C 1
ATOM 927 O O . ASN A 1 118 ? 4.782 -5.388 0.153 1.00 97.88 118 ASN A O 1
ATOM 931 N N . ARG A 1 119 ? 7.014 -5.408 0.468 1.00 97.25 119 ARG A N 1
ATOM 932 C CA . ARG A 1 119 ? 6.957 -6.066 1.784 1.00 97.25 119 ARG A CA 1
ATOM 933 C C . ARG A 1 119 ? 6.185 -5.217 2.796 1.00 97.25 119 ARG A C 1
ATOM 935 O O . ARG A 1 119 ? 5.280 -5.724 3.454 1.00 97.25 119 ARG A O 1
ATOM 942 N N . GLN A 1 120 ? 6.511 -3.930 2.902 1.00 98.00 120 GLN A N 1
ATOM 943 C CA . GLN A 1 120 ? 5.872 -3.007 3.844 1.00 98.00 120 GLN A CA 1
ATOM 944 C C . GLN A 1 120 ? 4.380 -2.801 3.546 1.00 98.00 120 GLN A C 1
ATOM 946 O O . GLN A 1 120 ? 3.576 -2.841 4.475 1.00 98.00 120 GLN A O 1
ATOM 951 N N . THR A 1 121 ? 3.978 -2.698 2.275 1.00 98.12 121 THR A N 1
ATOM 952 C CA . THR A 1 121 ? 2.558 -2.640 1.890 1.00 98.12 121 THR A CA 1
ATOM 953 C C . THR A 1 121 ? 1.787 -3.879 2.345 1.00 98.12 121 THR A C 1
ATOM 955 O O . THR A 1 121 ? 0.709 -3.743 2.923 1.00 98.12 121 THR A O 1
ATOM 958 N N . LYS A 1 122 ? 2.335 -5.088 2.154 1.00 96.69 122 LYS A N 1
ATOM 959 C CA . LYS A 1 122 ? 1.694 -6.335 2.620 1.00 96.69 122 LYS A CA 1
ATOM 960 C C . LYS A 1 122 ? 1.544 -6.380 4.144 1.00 96.69 122 LYS A C 1
ATOM 962 O O . LYS A 1 122 ? 0.538 -6.880 4.653 1.00 96.69 122 LYS A O 1
ATOM 967 N N . ILE A 1 123 ? 2.510 -5.824 4.876 1.00 97.44 123 ILE A N 1
ATOM 968 C CA . ILE A 1 123 ? 2.422 -5.709 6.336 1.00 97.44 123 ILE A CA 1
ATOM 969 C C . ILE A 1 123 ? 1.310 -4.737 6.736 1.00 97.44 123 ILE A C 1
ATOM 971 O O . ILE A 1 123 ? 0.509 -5.084 7.597 1.00 97.44 123 ILE A O 1
ATOM 975 N N . LEU A 1 124 ? 1.211 -3.568 6.094 1.00 97.56 124 LEU A N 1
ATOM 976 C CA . LEU A 1 124 ? 0.162 -2.579 6.384 1.00 97.56 124 LEU A CA 1
ATOM 977 C C . LEU A 1 124 ? -1.241 -3.159 6.153 1.00 97.56 124 LEU A C 1
ATOM 979 O O . LEU A 1 124 ? -2.092 -3.043 7.028 1.00 97.56 124 LEU A O 1
ATOM 983 N N . VAL A 1 125 ? -1.451 -3.893 5.054 1.00 96.00 125 VAL A N 1
ATOM 984 C CA . VAL A 1 125 ? -2.706 -4.634 4.814 1.00 96.00 125 VAL A CA 1
ATOM 985 C C . VAL A 1 125 ? -3.004 -5.633 5.934 1.00 96.00 125 VAL A C 1
ATOM 987 O O . VAL A 1 125 ? -4.135 -5.735 6.409 1.00 96.00 125 VAL A O 1
ATOM 990 N N . SER A 1 126 ? -1.991 -6.389 6.361 1.00 95.81 126 SER A N 1
ATOM 991 C CA . SER A 1 126 ? -2.153 -7.383 7.426 1.00 95.81 126 SER A CA 1
ATOM 992 C C . SER A 1 126 ? -2.519 -6.718 8.756 1.00 95.81 126 SER A C 1
ATOM 994 O O . SER A 1 126 ? -3.385 -7.216 9.476 1.00 95.81 126 SER A O 1
ATOM 996 N N . MET A 1 127 ? -1.911 -5.566 9.058 1.00 95.94 127 MET A N 1
ATOM 997 C CA . MET A 1 127 ? -2.260 -4.749 10.219 1.00 95.94 127 MET A CA 1
ATOM 998 C C . MET A 1 127 ? -3.715 -4.272 10.140 1.00 95.94 127 MET A C 1
ATOM 1000 O O . MET A 1 127 ? -4.466 -4.493 11.086 1.00 95.94 127 MET A O 1
ATOM 1004 N N . GLU A 1 128 ? -4.146 -3.690 9.014 1.00 95.50 128 GLU A N 1
ATOM 1005 C CA . GLU A 1 128 ? -5.530 -3.222 8.833 1.00 95.50 128 GLU A CA 1
ATOM 1006 C C . GLU A 1 128 ? -6.545 -4.345 9.039 1.00 95.50 128 GLU A C 1
ATOM 1008 O O . GLU A 1 128 ? -7.572 -4.139 9.686 1.00 95.50 128 GLU A O 1
ATOM 1013 N N . LYS A 1 129 ? -6.258 -5.547 8.529 1.00 94.62 129 LYS A N 1
ATOM 1014 C CA . LYS A 1 129 ? -7.120 -6.719 8.703 1.00 94.62 129 LYS A CA 1
ATOM 1015 C C . LYS A 1 129 ? -7.257 -7.112 10.169 1.00 94.62 129 LYS A C 1
ATOM 1017 O O . LYS A 1 129 ? -8.376 -7.248 10.658 1.00 94.62 129 LYS A O 1
ATOM 1022 N N . ILE A 1 130 ? -6.133 -7.281 10.869 1.00 94.56 130 ILE A N 1
ATOM 1023 C CA . ILE A 1 130 ? -6.120 -7.667 12.287 1.00 94.56 130 ILE A CA 1
ATOM 1024 C C . ILE A 1 130 ? -6.891 -6.637 13.113 1.00 94.56 130 ILE A C 1
ATOM 1026 O O . ILE A 1 130 ? -7.802 -6.991 13.860 1.00 94.56 130 ILE A O 1
ATOM 1030 N N . VAL A 1 131 ? -6.579 -5.354 12.932 1.00 94.69 131 VAL A N 1
ATOM 1031 C CA . VAL A 1 131 ? -7.184 -4.285 13.728 1.00 94.69 131 VAL A CA 1
ATOM 1032 C C . VAL A 1 131 ? -8.663 -4.089 13.369 1.00 94.69 131 VAL A C 1
ATOM 1034 O O . VAL A 1 131 ? -9.475 -3.850 14.259 1.00 94.69 131 VAL A O 1
ATOM 1037 N N . SER A 1 132 ? -9.067 -4.294 12.109 1.00 93.69 132 SER A N 1
ATOM 1038 C CA . SER A 1 132 ? -10.488 -4.284 11.720 1.00 93.69 132 SER A CA 1
ATOM 1039 C C . SER A 1 132 ? -11.306 -5.319 12.494 1.00 93.69 132 SER A C 1
ATOM 1041 O O . SER A 1 132 ? -12.432 -5.028 12.902 1.00 93.69 132 SER A O 1
ATOM 1043 N N . HIS A 1 133 ? -10.748 -6.512 12.730 1.00 91.88 133 HIS A N 1
ATOM 1044 C CA . HIS A 1 133 ? -11.396 -7.529 13.560 1.00 91.88 133 HIS A CA 1
ATOM 1045 C C . HIS A 1 133 ? -11.470 -7.105 15.033 1.00 91.88 133 HIS A C 1
ATOM 1047 O O . HIS A 1 133 ? -12.502 -7.313 15.666 1.00 91.88 133 HIS A O 1
ATOM 1053 N N . MET A 1 134 ? -10.428 -6.451 15.555 1.00 93.25 134 MET A N 1
ATOM 1054 C CA . MET A 1 134 ? -10.402 -5.944 16.933 1.00 93.25 134 MET A CA 1
ATOM 1055 C C . MET A 1 134 ? -11.421 -4.825 17.188 1.00 93.25 134 MET A C 1
ATOM 1057 O O . MET A 1 134 ? -11.952 -4.732 18.287 1.00 93.25 134 MET A O 1
ATOM 1061 N N . VAL A 1 135 ? -11.680 -3.952 16.208 1.00 91.19 135 VAL A N 1
ATOM 1062 C CA . VAL A 1 135 ? -12.666 -2.860 16.346 1.00 91.19 135 VAL A CA 1
ATOM 1063 C C . VAL A 1 135 ? -14.104 -3.344 16.144 1.00 91.19 135 VAL A C 1
ATOM 1065 O O . VAL A 1 135 ? -15.035 -2.714 16.636 1.00 91.19 135 VAL A O 1
ATOM 1068 N N . SER A 1 136 ? -14.292 -4.439 15.405 1.00 80.31 136 SER A N 1
ATOM 1069 C CA . SER A 1 136 ? -15.618 -5.019 15.141 1.00 80.31 136 SER A CA 1
ATOM 1070 C C . SER A 1 136 ? -16.100 -5.978 16.239 1.00 80.31 136 SER A C 1
ATOM 1072 O O . SER A 1 136 ? -17.225 -6.465 16.138 1.00 80.31 136 SER A O 1
ATOM 1074 N N . SER A 1 137 ? -15.243 -6.282 17.221 1.00 64.50 137 SER A N 1
ATOM 1075 C CA . SER A 1 137 ? -15.538 -7.121 18.395 1.00 64.50 137 SER A CA 1
ATOM 1076 C C . SER A 1 137 ? -15.986 -6.258 19.569 1.00 64.50 137 SER A C 1
ATOM 1078 O O . SER A 1 137 ? -16.879 -6.716 20.310 1.00 64.50 137 SER A O 1
#

InterPro domains:
  IPR006501 Pectinesterase inhibitor domain [PF04043] (2-136)
  IPR006501 Pectinesterase inhibitor domain [SM00856] (1-131)
  IPR006501 Pectinesterase inhibitor domain [TIGR01614] (2-135)
  IPR035513 Invertase/pectin methylesterase inhibitor domain superfamily [G3DSA:1.20.140.40] (1-135)
  IPR035513 Invertase/pectin methylesterase inhibitor domain superfamily [SSF101148] (2-135)
  IPR052421 Plant Cell Wall Enzyme Inhibitor [PTHR36710] (2-136)

Sequence (137 aa):
TDTKFCSSVLLKNLNTLPASNKDIMNVTVSEAERFAANTYFFISTLLRNAGDERPDLQACAEAYAIVNSAFTNAVSFFKQAYYNKIVKIEKKVSTAVDICKTDFYVPGYKINPLVERNRQTKILVSMEKIVSHMVSS

pLDDT: mean 93.88, std 5.24, range [64.5, 98.5]

Organism: Arabidopsis lyrata subsp. lyrata (NCBI:txid81972)

Foldseek 3Di:
DLVVLLCCQDVVQDPDPPDALLSLLLSLLVVQLVLLVVQLVVLVVLCVPVPDDDPLSVLLNVLSVQSNVLSVVSNVCSVVLVLVSLLVCLVVNLVSLVSNDQPDDRPPDPGRPSVVSSVSSNSSSVSSNVSSVVVVD